Protein AF-A0AAD1EKC7-F1 (afdb_monomer_lite)

pLDDT: mean 80.78, std 12.33, range [47.31, 91.81]

Secondary structure (DSSP, 8-state):
-B-TTS-B---EEEEEE--TTEEEEEEES-GGGS-GGGTSS-EEEE-TTS-EEEEEEEEEETTEEEEEEEEEPPSS--------

Radius of gyration: 14.73 Å; chains: 1; bounding box: 37×31×39 Å

Sequence (84 aa):
MNLRDGHTTEVLYQFASDFDDRRAGYLLFDTTKFEDGQFCHRLILECDDGTTVVLVVMNRSDKVLAFHGRVLEPVGEAAVSRNF

Foldseek 3Di:
DAWPVRDDDDWDWDFPDDPDQKTWTKTFDQCVVDDPVRQQDWDWDQDPVRWIKTWHFPDDDRGMTTIIIGTDDPPDDPPPPPDD

Structure (mmCIF, N/CA/C/O backbone):
data_AF-A0AAD1EKC7-F1
#
_entry.id   AF-A0AAD1EKC7-F1
#
loop_
_atom_site.group_PDB
_atom_site.id
_atom_site.type_symbol
_atom_site.label_atom_id
_atom_site.label_alt_id
_atom_site.label_comp_id
_atom_site.label_asym_id
_atom_site.label_entity_id
_atom_site.label_seq_id
_atom_site.pdbx_PDB_ins_code
_atom_site.Cartn_x
_atom_site.Cartn_y
_atom_site.Cartn_z
_atom_site.occupancy
_atom_site.B_iso_or_equiv
_atom_site.auth_seq_id
_atom_site.auth_comp_id
_atom_site.auth_asym_id
_atom_site.auth_atom_id
_atom_site.pdbx_PDB_model_num
ATOM 1 N N . MET A 1 1 ? -5.728 -0.297 -5.980 1.00 81.69 1 MET A N 1
ATOM 2 C CA . MET A 1 1 ? -5.426 -1.502 -5.166 1.00 81.69 1 MET A CA 1
ATOM 3 C C . MET A 1 1 ? -6.615 -2.444 -5.198 1.00 81.69 1 MET A C 1
ATOM 5 O O . MET A 1 1 ? -7.727 -1.984 -4.969 1.00 81.69 1 MET A O 1
ATOM 9 N N . ASN A 1 2 ? -6.367 -3.734 -5.425 1.00 82.75 2 ASN A N 1
ATOM 10 C CA . ASN A 1 2 ? -7.381 -4.789 -5.427 1.00 82.75 2 ASN A CA 1
ATOM 11 C C . ASN A 1 2 ? -7.353 -5.573 -4.107 1.00 82.75 2 ASN A C 1
ATOM 13 O O . ASN A 1 2 ? -6.313 -6.117 -3.716 1.00 82.75 2 ASN A O 1
ATOM 17 N N . LEU A 1 3 ? -8.503 -5.620 -3.434 1.00 79.25 3 LEU A N 1
ATOM 18 C CA . LEU A 1 3 ? -8.755 -6.421 -2.240 1.00 79.25 3 LEU A CA 1
ATOM 19 C C . LEU A 1 3 ? -9.230 -7.829 -2.620 1.00 79.25 3 LEU A C 1
ATOM 21 O O . LEU A 1 3 ? -9.635 -8.096 -3.752 1.00 79.25 3 LEU A O 1
ATOM 25 N N . ARG A 1 4 ? -9.181 -8.754 -1.656 1.00 76.94 4 ARG A N 1
ATOM 26 C CA . ARG A 1 4 ? -9.503 -10.178 -1.867 1.00 76.94 4 ARG A CA 1
ATOM 27 C C . ARG A 1 4 ? -10.900 -10.425 -2.447 1.00 76.94 4 ARG A C 1
ATOM 29 O O . ARG A 1 4 ? -11.097 -11.399 -3.166 1.00 76.94 4 ARG A O 1
ATOM 36 N N . ASP A 1 5 ? -11.864 -9.599 -2.085 1.00 76.50 5 ASP A N 1
ATOM 37 C CA . ASP A 1 5 ? -13.260 -9.695 -2.508 1.00 76.50 5 ASP A CA 1
ATOM 38 C C . ASP A 1 5 ? -13.523 -9.057 -3.882 1.00 76.50 5 ASP A C 1
ATOM 40 O O . ASP A 1 5 ? -14.665 -9.006 -4.330 1.00 76.50 5 ASP A O 1
ATOM 44 N N . GLY A 1 6 ? -12.472 -8.586 -4.557 1.00 76.19 6 GLY A N 1
ATOM 45 C CA . GLY A 1 6 ? -12.576 -7.884 -5.829 1.00 76.19 6 GLY A CA 1
ATOM 46 C C . GLY A 1 6 ? -12.906 -6.400 -5.681 1.00 76.19 6 GLY A C 1
ATOM 47 O O . GLY A 1 6 ? -13.044 -5.729 -6.702 1.00 76.19 6 GLY A O 1
ATOM 48 N N . HIS A 1 7 ? -12.997 -5.859 -4.456 1.00 80.44 7 HIS A N 1
ATOM 49 C CA . HIS A 1 7 ? -13.116 -4.416 -4.284 1.00 80.44 7 HIS A CA 1
ATOM 50 C C . HIS A 1 7 ? -11.825 -3.722 -4.701 1.00 80.44 7 HIS A C 1
ATOM 52 O O . HIS A 1 7 ? -10.725 -4.041 -4.241 1.00 80.44 7 HIS A O 1
ATOM 58 N N . THR A 1 8 ? -11.987 -2.720 -5.553 1.00 83.44 8 THR A N 1
ATOM 59 C CA . THR A 1 8 ? -10.910 -1.843 -5.986 1.00 83.44 8 THR A CA 1
ATOM 60 C C . THR A 1 8 ? -11.001 -0.531 -5.222 1.00 83.44 8 THR A C 1
ATOM 62 O O . THR A 1 8 ? -12.063 0.090 -5.185 1.00 83.44 8 THR A O 1
ATOM 65 N N . THR A 1 9 ? -9.895 -0.081 -4.641 1.00 85.06 9 THR A N 1
ATOM 66 C CA . THR A 1 9 ? -9.808 1.245 -4.023 1.00 85.06 9 THR A CA 1
ATOM 67 C C . THR A 1 9 ? -8.598 1.999 -4.540 1.00 85.06 9 THR A C 1
ATOM 69 O O . THR A 1 9 ? -7.513 1.429 -4.711 1.00 85.06 9 THR A O 1
ATOM 72 N N . GLU A 1 10 ? -8.784 3.293 -4.772 1.00 85.50 10 GLU A N 1
ATOM 73 C CA . GLU A 1 10 ? -7.676 4.216 -4.977 1.00 85.50 10 GLU A CA 1
ATOM 74 C C . GLU A 1 10 ? -6.920 4.374 -3.657 1.00 85.50 10 GLU A C 1
ATOM 76 O O . GLU A 1 10 ? -7.519 4.498 -2.585 1.00 85.50 10 GLU A O 1
ATOM 81 N N . VAL A 1 11 ? -5.595 4.303 -3.736 1.00 86.00 11 VAL A N 1
ATOM 82 C CA . VAL A 1 11 ? -4.695 4.457 -2.594 1.00 86.00 11 VAL A CA 1
ATOM 83 C C . VAL A 1 11 ? -3.499 5.271 -3.041 1.00 86.00 11 VAL A C 1
ATOM 85 O O . VAL A 1 11 ? -3.021 5.107 -4.161 1.00 86.00 11 VAL A O 1
ATOM 88 N N . LEU A 1 12 ? -2.984 6.111 -2.152 1.00 89.62 12 LEU A N 1
ATOM 89 C CA . LEU A 1 12 ? -1.663 6.694 -2.347 1.00 89.62 12 LEU A CA 1
ATOM 90 C C . LEU A 1 12 ? -0.629 5.725 -1.777 1.00 89.62 12 LEU A C 1
ATOM 92 O O . LEU A 1 12 ? -0.856 5.132 -0.722 1.00 89.62 12 LEU A O 1
ATOM 96 N N . TYR A 1 13 ? 0.504 5.560 -2.449 1.00 86.06 13 TYR A N 1
ATOM 97 C CA . TYR A 1 13 ? 1.583 4.694 -1.984 1.00 86.06 13 TYR A CA 1
ATOM 98 C C . TYR A 1 13 ? 2.879 5.484 -1.803 1.00 86.06 13 TYR A C 1
ATOM 100 O O . TYR A 1 13 ? 3.185 6.406 -2.556 1.00 86.06 13 TYR A O 1
ATOM 108 N N . GLN A 1 14 ? 3.655 5.107 -0.791 1.00 88.81 14 GLN A N 1
ATOM 109 C CA . G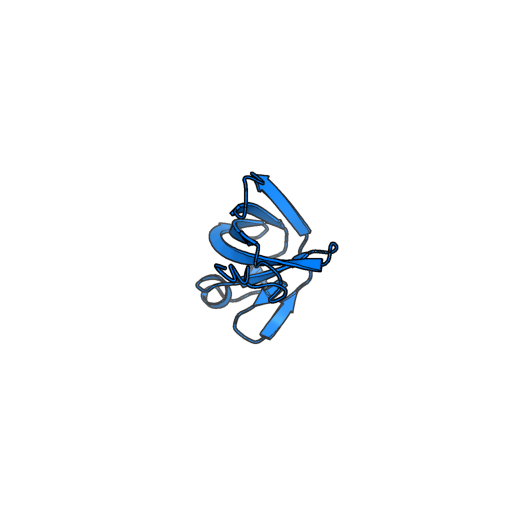LN A 1 14 ? 4.999 5.622 -0.559 1.00 88.81 14 GLN A CA 1
ATOM 110 C C . GLN A 1 14 ? 5.947 4.453 -0.311 1.00 88.81 14 GLN A C 1
ATOM 112 O O . GLN A 1 14 ? 5.857 3.783 0.719 1.00 88.81 14 GLN A O 1
ATOM 117 N N . PHE A 1 15 ? 6.865 4.216 -1.247 1.00 83.31 15 PHE A N 1
ATOM 118 C CA . PHE A 1 15 ? 7.928 3.231 -1.073 1.00 83.31 15 PHE A CA 1
ATOM 119 C C . PHE A 1 15 ? 9.041 3.823 -0.201 1.00 83.31 15 PHE A C 1
ATOM 121 O O . PHE A 1 15 ? 9.588 4.879 -0.505 1.00 83.31 15 PHE A O 1
ATOM 128 N N . ALA A 1 16 ? 9.355 3.142 0.898 1.00 78.81 16 ALA A N 1
ATOM 129 C CA . ALA A 1 16 ? 10.467 3.464 1.789 1.00 78.81 16 ALA A CA 1
ATOM 130 C C . ALA A 1 16 ? 11.744 2.687 1.422 1.00 78.81 16 ALA A C 1
ATOM 132 O O . ALA A 1 16 ? 12.837 3.066 1.833 1.00 78.81 16 ALA A O 1
ATOM 133 N N . SER A 1 17 ? 11.608 1.592 0.667 1.00 74.69 17 SER A N 1
ATOM 134 C CA . SER A 1 17 ? 12.727 0.824 0.126 1.00 74.69 17 SER A CA 1
ATOM 135 C C . SER A 1 17 ? 12.345 0.196 -1.213 1.00 74.69 17 SER A C 1
ATOM 137 O O . SER A 1 17 ? 11.300 -0.456 -1.327 1.00 74.69 17 SER A O 1
ATOM 139 N N . ASP A 1 18 ? 13.204 0.396 -2.207 1.00 66.25 18 ASP A N 1
ATOM 140 C CA . ASP A 1 18 ? 13.098 -0.080 -3.583 1.00 66.25 18 ASP A CA 1
ATOM 141 C C . ASP A 1 18 ? 14.336 -0.906 -3.975 1.00 66.25 18 ASP A C 1
ATOM 143 O O . ASP A 1 18 ? 15.006 -0.642 -4.966 1.00 66.25 18 ASP A O 1
ATOM 147 N N . PHE A 1 19 ? 14.672 -1.923 -3.180 1.00 68.12 19 PHE A N 1
ATOM 148 C CA . PHE A 1 19 ? 15.814 -2.782 -3.493 1.00 68.12 19 PHE A CA 1
ATOM 149 C C . PHE A 1 19 ? 15.386 -3.999 -4.320 1.00 68.12 19 PHE A C 1
ATOM 151 O O . PHE A 1 19 ? 14.594 -4.818 -3.847 1.00 68.12 19 PHE A O 1
ATOM 158 N N . ASP A 1 20 ? 15.955 -4.133 -5.521 1.00 76.62 20 ASP A N 1
ATOM 159 C CA . ASP A 1 20 ? 15.711 -5.250 -6.444 1.00 76.62 20 ASP A CA 1
ATOM 160 C C . ASP A 1 20 ? 14.210 -5.392 -6.791 1.00 76.62 20 ASP A C 1
ATOM 162 O O . ASP A 1 20 ? 13.526 -4.399 -7.076 1.00 76.62 20 ASP A O 1
ATOM 166 N N . ASP A 1 21 ? 13.674 -6.609 -6.722 1.00 81.25 21 ASP A N 1
ATOM 167 C CA . ASP A 1 21 ? 12.264 -6.935 -6.919 1.00 81.25 21 ASP A CA 1
ATOM 168 C C . ASP A 1 21 ? 11.405 -6.700 -5.666 1.00 81.25 21 ASP A C 1
ATOM 170 O O . ASP A 1 21 ? 10.189 -6.913 -5.694 1.00 81.25 21 ASP A O 1
ATOM 174 N N . ARG A 1 22 ? 12.003 -6.255 -4.554 1.00 85.50 22 ARG A N 1
ATOM 175 C CA . ARG A 1 22 ? 11.294 -5.999 -3.300 1.00 85.50 22 ARG A CA 1
ATOM 176 C C . ARG A 1 22 ? 10.878 -4.542 -3.187 1.00 85.50 22 ARG A C 1
ATOM 178 O O . ARG A 1 22 ? 11.557 -3.604 -3.609 1.00 85.50 22 ARG A O 1
ATOM 185 N N . ARG A 1 23 ? 9.719 -4.357 -2.571 1.00 87.50 23 ARG A N 1
ATOM 186 C CA . ARG A 1 23 ? 9.149 -3.057 -2.241 1.00 87.50 23 ARG A CA 1
ATOM 187 C C . ARG A 1 23 ? 8.708 -3.087 -0.792 1.00 87.50 23 ARG A C 1
ATOM 189 O O . ARG A 1 23 ? 8.039 -4.020 -0.369 1.00 87.50 23 ARG A O 1
ATOM 196 N N . ALA A 1 24 ? 9.061 -2.077 -0.021 1.00 89.00 24 ALA A N 1
ATOM 197 C CA . ALA A 1 24 ? 8.499 -1.879 1.309 1.00 89.00 24 ALA A CA 1
ATOM 198 C C . ALA A 1 24 ? 8.015 -0.445 1.417 1.00 89.00 24 ALA A C 1
ATOM 200 O O . ALA A 1 24 ? 8.625 0.461 0.844 1.00 89.00 24 ALA A O 1
ATOM 201 N N . GLY A 1 25 ? 6.917 -0.229 2.126 1.00 91.50 25 GLY A N 1
ATOM 202 C CA . GLY A 1 25 ? 6.336 1.098 2.178 1.00 91.50 25 GLY A CA 1
ATOM 203 C C . GLY A 1 25 ? 5.011 1.164 2.901 1.00 91.50 25 GLY A C 1
ATOM 204 O O . GLY A 1 25 ? 4.653 0.284 3.687 1.00 91.50 25 GLY A O 1
ATOM 205 N N . TYR A 1 26 ? 4.298 2.239 2.600 1.00 91.25 26 TYR A N 1
ATOM 206 C CA . TYR A 1 26 ? 3.026 2.579 3.205 1.00 91.25 26 TYR A CA 1
ATOM 207 C C . TYR A 1 26 ? 1.975 2.832 2.128 1.00 91.25 26 TYR A C 1
ATOM 209 O O . TYR A 1 26 ? 2.250 3.513 1.141 1.00 91.25 26 TYR A O 1
ATOM 217 N N . LEU A 1 27 ? 0.771 2.303 2.329 1.00 90.56 27 LEU A N 1
ATOM 218 C CA . LEU A 1 27 ? -0.429 2.733 1.619 1.00 90.56 27 LEU A CA 1
ATOM 219 C C . LEU A 1 27 ? -1.187 3.710 2.509 1.00 90.56 27 LEU A C 1
ATOM 221 O O . LEU A 1 27 ? -1.431 3.420 3.679 1.00 90.56 27 LEU A O 1
ATOM 225 N N . LEU A 1 28 ? -1.560 4.852 1.953 1.00 90.50 28 LEU A N 1
ATOM 226 C CA . LEU A 1 28 ? -2.262 5.930 2.631 1.00 90.50 28 LEU A CA 1
ATOM 227 C C . LEU A 1 28 ? -3.695 5.973 2.105 1.00 90.50 28 LEU A C 1
ATOM 229 O O . LEU A 1 28 ? -3.941 6.371 0.965 1.00 90.50 28 LEU A O 1
ATOM 233 N N . PHE A 1 29 ? -4.628 5.531 2.940 1.00 89.00 29 PHE A N 1
ATOM 234 C CA . PHE A 1 29 ? -6.067 5.605 2.707 1.00 89.00 29 PHE A CA 1
ATOM 235 C C . PHE A 1 29 ? -6.813 5.329 4.015 1.00 89.00 29 PHE A C 1
ATOM 237 O O . PHE A 1 29 ? -6.224 4.889 5.001 1.00 89.00 29 PHE A O 1
ATOM 244 N N . ASP A 1 30 ? -8.115 5.595 4.025 1.00 88.25 30 ASP A N 1
ATOM 245 C CA . ASP A 1 30 ? -8.971 5.305 5.172 1.00 88.25 30 ASP A CA 1
ATOM 246 C C . ASP A 1 30 ? -9.238 3.797 5.269 1.00 88.25 30 ASP A C 1
ATOM 248 O O . ASP A 1 30 ? -10.091 3.251 4.562 1.00 88.25 30 ASP A O 1
ATOM 252 N N . THR A 1 31 ? -8.482 3.117 6.133 1.00 85.31 31 THR A N 1
ATOM 253 C CA . THR A 1 31 ? -8.572 1.663 6.301 1.00 85.31 31 THR A CA 1
ATOM 254 C C . THR A 1 31 ? -9.807 1.256 7.098 1.00 85.31 31 THR A C 1
ATOM 256 O O . THR A 1 31 ? -10.152 0.078 7.105 1.00 85.31 31 THR A O 1
ATOM 259 N N . THR A 1 32 ? -10.492 2.195 7.761 1.00 86.88 32 THR A N 1
ATOM 260 C CA . THR A 1 32 ? -11.684 1.912 8.582 1.00 86.88 32 THR A CA 1
ATOM 261 C C . THR A 1 32 ? -12.909 1.554 7.740 1.00 86.88 32 THR A C 1
ATOM 263 O O . THR A 1 32 ? -13.853 0.949 8.239 1.00 86.88 32 THR A O 1
ATOM 266 N N . LYS A 1 33 ? -12.871 1.866 6.440 1.00 84.81 33 LYS A N 1
ATOM 267 C CA . LYS A 1 33 ? -13.918 1.529 5.464 1.00 84.81 33 LYS A CA 1
ATOM 268 C C . LYS A 1 33 ? -13.908 0.062 5.024 1.00 84.81 33 LYS A C 1
ATOM 270 O O . LYS A 1 33 ? -14.755 -0.333 4.229 1.00 84.81 33 LYS A O 1
ATOM 275 N N . PHE A 1 34 ? -12.947 -0.716 5.510 1.00 83.62 34 PHE A N 1
ATOM 276 C CA . PHE A 1 34 ? -12.636 -2.060 5.046 1.00 83.62 34 PHE A CA 1
ATOM 277 C C . PHE A 1 34 ? -12.567 -3.024 6.228 1.00 83.62 34 PHE A C 1
ATOM 279 O O . PHE A 1 34 ? -12.075 -2.677 7.307 1.00 83.62 34 PHE A O 1
ATOM 286 N N . GLU A 1 35 ? -13.050 -4.246 6.018 1.00 83.00 35 GLU A N 1
ATOM 287 C CA . GLU A 1 35 ? -13.014 -5.287 7.042 1.00 83.00 35 GLU A CA 1
ATOM 288 C C . GLU A 1 35 ? -11.592 -5.825 7.227 1.00 83.00 35 GLU A C 1
ATOM 290 O O . GLU A 1 35 ? -10.853 -6.030 6.265 1.00 83.00 35 GLU A O 1
ATOM 295 N N . ASP A 1 36 ? -11.216 -6.135 8.468 1.00 76.81 36 ASP A N 1
ATOM 296 C CA . ASP A 1 36 ? -9.874 -6.612 8.829 1.00 76.81 36 ASP A CA 1
ATOM 297 C C . ASP A 1 36 ? -9.422 -7.813 7.987 1.00 76.81 36 ASP A C 1
ATOM 299 O O . ASP A 1 36 ? -8.272 -7.886 7.549 1.00 76.81 36 ASP A O 1
ATOM 303 N N . GLY A 1 37 ? -10.352 -8.730 7.700 1.00 81.88 37 GLY A N 1
ATOM 304 C CA . GLY A 1 37 ? -10.098 -9.924 6.897 1.00 81.88 37 GLY A CA 1
ATOM 305 C C . GLY A 1 37 ? -9.657 -9.629 5.461 1.00 81.88 37 GLY A C 1
ATOM 306 O O . GLY A 1 37 ? -8.988 -10.466 4.851 1.00 81.88 37 GLY A O 1
ATOM 307 N N . GLN A 1 38 ? -9.959 -8.442 4.924 1.00 81.06 38 GLN A N 1
ATOM 308 C CA . GLN A 1 38 ? -9.512 -8.033 3.591 1.00 81.06 38 GLN A CA 1
ATOM 309 C C . GLN A 1 38 ? -7.994 -7.792 3.548 1.00 81.06 38 GLN A C 1
ATOM 311 O O . GLN A 1 38 ? -7.388 -7.960 2.493 1.00 81.06 38 GLN A O 1
ATOM 316 N N . PHE A 1 39 ? -7.363 -7.491 4.689 1.00 82.31 39 PHE A N 1
ATOM 317 C CA . PHE A 1 39 ? -5.924 -7.220 4.807 1.00 82.31 39 PHE A CA 1
ATOM 318 C C . PHE A 1 39 ? -5.091 -8.437 5.232 1.00 82.31 39 PHE A C 1
ATOM 320 O O . PHE A 1 39 ? -3.865 -8.402 5.154 1.00 82.31 39 PHE A O 1
ATOM 327 N N . CYS A 1 40 ? -5.731 -9.530 5.658 1.00 78.88 40 CYS A N 1
ATOM 328 C CA . CYS A 1 40 ? -5.051 -10.761 6.085 1.00 78.88 40 CYS A CA 1
ATOM 329 C C . CYS A 1 40 ? -4.473 -11.591 4.924 1.00 78.88 40 CYS A C 1
ATOM 331 O O . CYS A 1 40 ? -3.857 -12.634 5.149 1.00 78.88 40 CYS A O 1
ATOM 333 N N . HIS A 1 41 ? -4.687 -11.162 3.680 1.00 77.56 41 HIS A N 1
ATOM 334 C CA . HIS A 1 41 ? -4.275 -11.875 2.477 1.00 77.56 41 HIS A CA 1
ATOM 335 C C . HIS A 1 41 ? -3.361 -11.021 1.603 1.00 77.56 41 HIS A C 1
ATOM 337 O O . HIS A 1 41 ? -3.137 -9.841 1.859 1.00 77.56 41 HIS A O 1
ATOM 343 N N . ARG A 1 42 ? -2.818 -11.644 0.552 1.00 85.25 42 ARG A N 1
ATOM 344 C CA . ARG A 1 42 ? -2.071 -10.929 -0.482 1.00 85.25 42 ARG A CA 1
ATOM 345 C C . ARG A 1 42 ? -2.976 -9.896 -1.144 1.00 85.25 42 ARG A C 1
ATOM 347 O O . ARG A 1 42 ? -4.062 -10.239 -1.605 1.00 85.25 42 ARG A O 1
ATOM 354 N N . LEU A 1 43 ? -2.482 -8.672 -1.212 1.00 88.25 43 LEU A N 1
ATOM 355 C CA . LEU A 1 43 ? -3.105 -7.559 -1.912 1.00 88.25 43 LEU A CA 1
ATOM 356 C C . LEU A 1 43 ? -2.328 -7.285 -3.196 1.00 88.25 43 LEU A C 1
ATOM 358 O O . LEU A 1 43 ? -1.120 -7.529 -3.258 1.00 88.25 43 LEU A O 1
ATOM 362 N N . ILE A 1 44 ? -3.022 -6.778 -4.210 1.00 90.75 44 ILE A N 1
ATOM 363 C CA . ILE A 1 44 ? -2.408 -6.414 -5.488 1.00 90.75 44 ILE A CA 1
ATOM 364 C C . ILE A 1 44 ? -2.503 -4.899 -5.650 1.00 90.75 44 ILE A C 1
ATOM 366 O O . ILE A 1 44 ? -3.591 -4.316 -5.612 1.00 90.75 44 ILE A O 1
ATOM 370 N N . LEU A 1 45 ? -1.349 -4.263 -5.814 1.00 89.38 45 LEU A N 1
ATOM 371 C CA . LEU A 1 45 ? -1.232 -2.858 -6.168 1.00 89.38 45 LEU A CA 1
ATOM 372 C C . LEU A 1 45 ? -0.794 -2.757 -7.625 1.00 89.38 45 LEU A C 1
ATOM 374 O O . LEU A 1 45 ? 0.275 -3.235 -7.985 1.00 89.38 45 LEU A O 1
ATOM 378 N N . GLU A 1 46 ? -1.625 -2.122 -8.436 1.00 89.81 46 GLU A N 1
ATOM 379 C CA . GLU A 1 46 ? -1.248 -1.646 -9.761 1.00 89.81 46 GLU A CA 1
ATOM 380 C C . GLU A 1 46 ? -0.772 -0.205 -9.591 1.00 89.81 46 GLU A C 1
ATOM 382 O O . GLU A 1 46 ? -1.500 0.629 -9.048 1.00 89.81 46 GLU A O 1
ATOM 387 N N . CYS A 1 47 ? 0.479 0.044 -9.958 1.00 85.38 47 CYS A N 1
ATOM 388 C CA . CYS A 1 47 ? 1.095 1.360 -9.928 1.00 85.38 47 CYS A CA 1
ATOM 389 C C . CYS A 1 47 ? 0.806 2.110 -11.235 1.00 85.38 47 CYS A C 1
ATOM 391 O O . CYS A 1 47 ? 0.577 1.498 -12.280 1.00 85.38 47 CYS A O 1
ATOM 393 N N . ASP A 1 48 ? 0.893 3.440 -11.194 1.00 84.88 48 ASP A N 1
ATOM 394 C CA . ASP A 1 48 ? 0.626 4.296 -12.361 1.00 84.88 48 ASP A CA 1
ATOM 395 C C . ASP A 1 48 ? 1.627 4.083 -13.514 1.00 84.88 48 ASP A C 1
ATOM 397 O O . ASP A 1 48 ? 1.347 4.412 -14.665 1.00 84.88 48 ASP A O 1
ATOM 401 N N . ASP A 1 49 ? 2.797 3.511 -13.219 1.00 83.06 49 ASP A N 1
ATOM 402 C CA . ASP A 1 49 ? 3.831 3.148 -14.193 1.00 83.06 49 ASP A CA 1
ATOM 403 C C . ASP A 1 49 ? 3.579 1.788 -14.880 1.00 83.06 49 ASP A C 1
ATOM 405 O O . ASP A 1 49 ? 4.393 1.342 -15.689 1.00 83.06 49 ASP A O 1
ATOM 409 N N . GLY A 1 50 ? 2.459 1.125 -14.568 1.00 84.38 50 GLY A N 1
ATOM 410 C CA . GLY A 1 50 ? 2.109 -0.205 -15.070 1.00 84.38 50 GLY A CA 1
ATOM 411 C C . GLY A 1 50 ? 2.743 -1.360 -14.287 1.00 84.38 50 GLY A C 1
ATOM 412 O O . GLY A 1 50 ? 2.485 -2.525 -14.597 1.00 84.38 50 GLY A O 1
ATOM 413 N N . THR A 1 51 ? 3.543 -1.074 -13.257 1.00 86.31 51 THR A N 1
ATOM 414 C CA . THR A 1 51 ? 4.116 -2.099 -12.382 1.00 86.31 51 THR A CA 1
ATOM 415 C C . THR A 1 51 ? 3.026 -2.721 -11.515 1.00 86.31 51 THR A C 1
ATOM 417 O O . THR A 1 51 ? 2.228 -2.023 -10.894 1.00 86.31 51 THR A O 1
ATOM 420 N N . THR A 1 52 ? 3.024 -4.050 -11.403 1.00 90.12 52 THR A N 1
ATOM 421 C CA . THR A 1 52 ? 2.162 -4.757 -10.448 1.00 90.12 52 THR A CA 1
ATOM 422 C C . THR A 1 52 ? 2.979 -5.209 -9.246 1.00 90.12 52 THR A C 1
ATOM 424 O O . THR A 1 52 ? 3.988 -5.893 -9.394 1.00 90.12 52 THR A O 1
ATOM 427 N N . VAL A 1 53 ? 2.538 -4.865 -8.039 1.00 89.12 53 VAL A N 1
ATOM 428 C CA . VAL A 1 53 ? 3.185 -5.251 -6.783 1.00 89.12 53 VAL A CA 1
ATOM 429 C C . VAL A 1 53 ? 2.229 -6.106 -5.966 1.00 89.12 53 VAL A C 1
ATOM 431 O O . VAL A 1 53 ? 1.145 -5.667 -5.581 1.00 89.12 53 VAL A O 1
ATOM 434 N N . VAL A 1 54 ? 2.647 -7.332 -5.653 1.00 91.44 54 VAL A N 1
ATOM 435 C CA . VAL A 1 54 ? 1.952 -8.162 -4.663 1.00 91.44 54 VAL A CA 1
ATOM 436 C C . VAL A 1 54 ? 2.485 -7.798 -3.295 1.00 91.44 54 VAL A C 1
ATOM 438 O O . VAL A 1 54 ? 3.687 -7.899 -3.059 1.00 91.44 54 VAL A O 1
ATOM 441 N N . LEU A 1 55 ? 1.598 -7.411 -2.388 1.00 90.69 55 LEU A N 1
ATOM 442 C CA . LEU A 1 55 ? 1.963 -6.946 -1.059 1.00 90.69 55 LEU A CA 1
ATOM 443 C C . LEU A 1 55 ? 1.275 -7.735 0.056 1.00 90.69 55 LEU A C 1
ATOM 445 O O . LEU A 1 55 ? 0.188 -8.293 -0.103 1.00 90.69 55 LEU A O 1
ATOM 449 N N . VAL A 1 56 ? 1.965 -7.802 1.187 1.00 90.19 56 VAL A N 1
ATOM 450 C CA . VAL A 1 56 ? 1.537 -8.389 2.453 1.00 90.19 56 VAL A CA 1
ATOM 451 C C . VAL A 1 56 ? 1.563 -7.282 3.495 1.00 90.19 56 VAL A C 1
ATOM 453 O O . VAL A 1 56 ? 2.550 -6.552 3.621 1.00 90.19 56 VAL A O 1
ATOM 456 N N . VAL A 1 57 ? 0.465 -7.156 4.235 1.00 89.31 57 VAL A N 1
ATOM 457 C CA . VAL A 1 57 ? 0.319 -6.151 5.286 1.00 89.31 57 VAL A CA 1
ATOM 458 C C . VAL A 1 57 ? 1.129 -6.568 6.509 1.00 89.31 57 VAL A C 1
ATOM 460 O O . VAL A 1 57 ? 0.974 -7.671 7.027 1.00 89.31 57 VAL A O 1
ATOM 463 N N . MET A 1 58 ? 1.984 -5.662 6.974 1.00 89.56 58 MET A N 1
ATOM 464 C CA . MET A 1 58 ? 2.823 -5.843 8.161 1.00 89.56 58 MET A CA 1
ATOM 465 C C . MET A 1 58 ? 2.238 -5.124 9.376 1.00 89.56 58 MET A C 1
ATOM 467 O O . MET A 1 58 ? 2.358 -5.596 10.504 1.00 89.56 58 MET A O 1
ATOM 471 N N . ASN A 1 59 ? 1.619 -3.966 9.154 1.00 87.12 59 ASN A N 1
ATOM 472 C CA . ASN A 1 59 ? 0.995 -3.175 10.203 1.00 87.12 59 ASN A CA 1
ATOM 473 C C . ASN A 1 59 ? -0.166 -2.361 9.628 1.00 87.12 59 ASN A C 1
ATOM 475 O O . ASN A 1 59 ? -0.097 -1.904 8.486 1.00 87.12 59 ASN A O 1
ATOM 479 N N . ARG A 1 60 ? -1.210 -2.163 10.431 1.00 85.81 60 ARG A N 1
ATOM 480 C CA . ARG A 1 60 ? -2.361 -1.335 10.086 1.00 85.81 60 ARG A CA 1
ATOM 481 C C . ARG A 1 60 ? -2.621 -0.293 11.156 1.00 85.81 60 ARG A C 1
ATOM 483 O O . ARG A 1 60 ? -2.610 -0.590 12.346 1.00 85.81 60 ARG A O 1
ATOM 490 N N . SER A 1 61 ? -2.962 0.893 10.683 1.00 87.06 61 SER A N 1
ATOM 491 C CA . SER A 1 61 ? -3.613 1.955 11.431 1.00 87.06 61 SER A CA 1
ATOM 492 C C . SER A 1 61 ? -4.791 2.488 10.608 1.00 87.06 61 SER A C 1
ATOM 494 O O . SER A 1 61 ? -4.950 2.142 9.435 1.00 87.06 61 SER A O 1
ATOM 496 N N . ASP A 1 62 ? -5.608 3.359 11.189 1.00 87.31 62 ASP A N 1
ATOM 497 C CA . ASP A 1 62 ? -6.836 3.876 10.569 1.00 87.31 62 ASP A CA 1
ATOM 498 C C . ASP A 1 62 ? -6.581 4.603 9.239 1.00 87.31 62 ASP A C 1
ATOM 50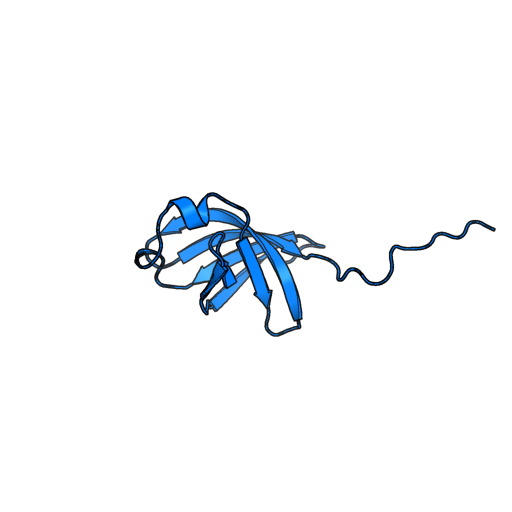0 O O . ASP A 1 62 ? -7.452 4.658 8.377 1.00 87.31 62 ASP A O 1
ATOM 504 N N . LYS A 1 63 ? -5.373 5.151 9.054 1.00 88.25 63 LYS A N 1
ATOM 505 C CA . LYS A 1 63 ? -5.005 5.972 7.885 1.00 88.25 63 LYS A CA 1
ATOM 506 C C . LYS A 1 63 ? -3.843 5.427 7.061 1.00 88.25 63 LYS A C 1
ATOM 508 O O . LYS A 1 63 ? -3.482 6.022 6.045 1.00 88.25 63 LYS A O 1
ATOM 513 N N . VAL A 1 64 ? -3.202 4.360 7.531 1.00 88.31 64 VAL A N 1
ATOM 514 C CA . VAL A 1 64 ? -1.989 3.843 6.902 1.00 88.31 64 VAL A CA 1
ATOM 515 C C . VAL A 1 64 ? -1.881 2.329 7.038 1.00 88.31 64 VAL A C 1
ATOM 517 O O . VAL A 1 64 ? -2.145 1.767 8.102 1.00 88.31 64 VAL A O 1
ATOM 520 N N . LEU A 1 65 ? -1.449 1.672 5.963 1.00 90.31 65 LEU A N 1
ATOM 521 C CA . LEU A 1 65 ? -1.026 0.273 5.956 1.00 90.31 65 LEU A CA 1
ATOM 522 C C . LEU A 1 65 ? 0.457 0.190 5.631 1.00 90.31 65 LEU A C 1
ATOM 524 O O . LEU A 1 65 ? 0.861 0.541 4.526 1.00 90.31 65 LEU A O 1
ATOM 528 N N . ALA A 1 66 ? 1.257 -0.318 6.562 1.00 91.19 66 ALA A N 1
ATOM 529 C CA . ALA A 1 66 ? 2.630 -0.698 6.268 1.00 91.19 66 ALA A CA 1
ATOM 530 C C . ALA A 1 66 ? 2.640 -2.060 5.569 1.00 91.19 66 ALA A C 1
ATOM 532 O O . ALA A 1 66 ? 1.988 -3.004 6.031 1.00 91.19 66 ALA A O 1
ATOM 533 N N . PHE A 1 67 ? 3.404 -2.183 4.489 1.00 91.06 67 PHE A N 1
ATOM 534 C CA . PHE A 1 67 ? 3.473 -3.404 3.698 1.00 91.06 67 PHE A CA 1
ATOM 535 C C . PHE A 1 67 ? 4.900 -3.766 3.298 1.00 91.06 67 PHE A C 1
ATOM 537 O O . PHE A 1 67 ? 5.764 -2.904 3.122 1.00 91.06 67 PHE A O 1
ATOM 544 N N . HIS A 1 68 ? 5.100 -5.062 3.074 1.00 91.81 68 HIS A N 1
ATOM 545 C CA . HIS A 1 68 ? 6.183 -5.593 2.256 1.00 91.81 68 HIS A CA 1
ATOM 546 C C . HIS A 1 68 ? 5.584 -6.195 0.994 1.00 91.81 68 HIS A C 1
ATOM 548 O O . HIS A 1 68 ? 4.556 -6.862 1.043 1.00 91.81 68 HIS A O 1
ATOM 554 N N . GLY A 1 69 ? 6.227 -5.983 -0.137 1.00 90.88 69 GLY A N 1
ATOM 555 C CA . GLY A 1 69 ? 5.755 -6.436 -1.423 1.00 90.88 69 GLY A CA 1
ATOM 556 C C . GLY A 1 69 ? 6.882 -6.834 -2.351 1.00 90.88 69 GLY A C 1
ATOM 557 O O . GLY A 1 69 ? 8.065 -6.610 -2.087 1.00 90.88 69 GLY A O 1
ATOM 558 N N . ARG A 1 70 ? 6.476 -7.470 -3.440 1.00 90.94 70 ARG A N 1
ATOM 559 C CA . ARG A 1 70 ? 7.341 -7.912 -4.519 1.00 90.94 70 ARG A CA 1
ATOM 560 C C . ARG A 1 70 ? 6.731 -7.472 -5.838 1.00 90.94 70 ARG A C 1
ATOM 562 O O . ARG A 1 70 ? 5.529 -7.659 -6.044 1.00 90.94 70 ARG A O 1
ATOM 569 N N . VAL A 1 71 ? 7.552 -6.897 -6.703 1.00 89.06 71 VAL A N 1
ATOM 570 C CA . VAL A 1 71 ? 7.170 -6.603 -8.080 1.00 89.06 71 VAL A CA 1
ATOM 571 C C . VAL A 1 71 ? 6.920 -7.928 -8.793 1.00 89.06 71 VAL A C 1
ATOM 573 O O . VAL A 1 71 ? 7.740 -8.844 -8.732 1.00 89.06 71 VAL A O 1
ATOM 576 N N . LEU A 1 72 ? 5.761 -8.054 -9.426 1.00 87.06 72 LEU A N 1
ATOM 577 C CA . LEU A 1 72 ? 5.533 -9.108 -10.396 1.00 87.06 72 LEU A CA 1
ATOM 578 C C . LEU A 1 72 ? 6.174 -8.661 -11.698 1.00 87.06 72 LEU A C 1
ATOM 580 O O . LEU A 1 72 ? 5.768 -7.655 -12.280 1.00 87.06 72 LEU A O 1
ATOM 584 N N . GLU A 1 73 ? 7.169 -9.413 -12.150 1.00 75.88 73 GLU A N 1
ATOM 585 C CA . GLU A 1 73 ? 7.612 -9.293 -13.529 1.00 75.88 73 GLU A CA 1
ATOM 586 C C . GLU A 1 73 ? 6.407 -9.594 -14.432 1.00 75.88 73 GLU A C 1
ATOM 588 O O . GLU A 1 73 ? 5.670 -10.558 -14.169 1.00 75.88 73 GLU A O 1
ATOM 593 N N . PRO A 1 74 ? 6.152 -8.772 -15.463 1.00 58.72 74 PRO A N 1
ATOM 594 C CA . PRO A 1 74 ? 5.147 -9.117 -16.450 1.00 58.72 74 PRO A CA 1
ATOM 595 C C . PRO A 1 74 ? 5.486 -10.508 -16.991 1.00 58.72 74 PRO A C 1
ATOM 597 O O . PRO A 1 74 ? 6.648 -10.811 -17.254 1.00 58.72 74 PRO A O 1
ATOM 600 N N . VAL A 1 75 ? 4.481 -11.377 -17.136 1.00 53.75 75 VAL A N 1
ATOM 601 C CA . VAL A 1 75 ? 4.649 -12.651 -17.847 1.00 53.75 75 VAL A CA 1
ATOM 602 C C . VAL A 1 75 ? 4.941 -12.306 -19.308 1.00 53.75 75 VAL A C 1
ATOM 604 O O . VAL A 1 75 ? 4.047 -12.172 -20.136 1.00 53.75 75 VAL A O 1
ATOM 607 N N . GLY A 1 76 ? 6.212 -12.077 -19.590 1.00 52.84 76 GLY A N 1
ATOM 608 C CA . GLY A 1 76 ? 6.746 -11.599 -20.847 1.00 52.84 76 GLY A CA 1
ATOM 609 C C . GLY A 1 76 ? 8.245 -11.804 -20.770 1.00 52.84 76 GLY A C 1
ATOM 610 O O . GLY A 1 76 ? 8.944 -11.023 -20.143 1.00 52.84 76 GLY A O 1
ATOM 611 N N . GLU A 1 77 ? 8.690 -12.900 -21.379 1.00 47.31 77 GLU A N 1
ATOM 612 C CA . GLU A 1 77 ? 10.069 -13.385 -21.383 1.00 47.31 77 GLU A CA 1
ATOM 613 C C . GLU A 1 77 ? 10.508 -14.082 -20.085 1.00 47.31 77 GLU A C 1
ATOM 615 O O . GLU A 1 77 ? 11.401 -13.663 -19.355 1.00 47.31 77 GLU A O 1
ATOM 620 N N . ALA A 1 78 ? 9.952 -15.281 -19.868 1.00 48.56 78 ALA A N 1
ATOM 621 C CA . ALA A 1 78 ? 10.784 -16.342 -19.319 1.00 48.56 78 ALA A CA 1
ATOM 622 C C . ALA A 1 78 ? 12.086 -16.342 -20.127 1.00 48.56 78 ALA A C 1
ATOM 624 O O . ALA A 1 78 ? 12.043 -16.533 -21.344 1.00 48.56 78 ALA A O 1
ATOM 625 N N . ALA A 1 79 ? 13.212 -16.083 -19.464 1.00 54.12 79 ALA A N 1
ATOM 626 C CA . ALA A 1 79 ? 14.533 -16.249 -20.036 1.00 54.12 79 ALA A CA 1
ATOM 627 C C . ALA A 1 79 ? 14.624 -17.669 -20.613 1.00 54.12 79 ALA A C 1
ATOM 629 O O . ALA A 1 79 ? 14.873 -18.645 -19.904 1.00 54.12 79 ALA A O 1
ATOM 630 N N . VAL A 1 80 ? 14.370 -17.798 -21.916 1.00 50.31 80 VAL A N 1
ATOM 631 C CA . VAL A 1 80 ? 14.672 -19.004 -22.668 1.00 50.31 80 VAL A CA 1
ATOM 632 C C . VAL A 1 80 ? 16.185 -18.998 -22.808 1.00 50.31 80 VAL A C 1
ATOM 634 O O . VAL A 1 80 ? 16.734 -18.551 -23.812 1.00 50.31 80 VAL A O 1
ATOM 637 N N . SER A 1 81 ? 16.870 -19.512 -21.78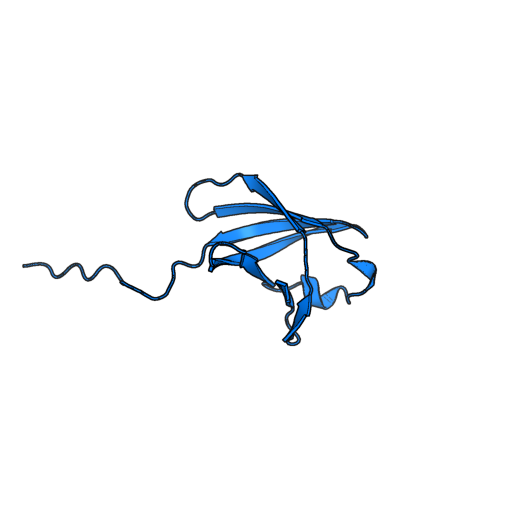9 1.00 49.69 81 SER A N 1
ATOM 638 C CA . SER A 1 81 ? 18.205 -20.070 -21.965 1.00 49.69 81 SER A CA 1
ATOM 639 C C . SER A 1 81 ? 18.064 -21.287 -22.875 1.00 49.69 81 SER A C 1
ATOM 641 O O . SER A 1 81 ? 17.960 -22.431 -22.435 1.00 49.69 81 SER A O 1
ATOM 643 N N . ARG A 1 82 ? 17.994 -21.032 -24.184 1.00 51.12 82 ARG A N 1
ATOM 644 C CA . ARG A 1 82 ? 18.321 -22.020 -25.206 1.00 51.12 82 ARG A CA 1
ATOM 645 C C . ARG A 1 82 ? 19.828 -22.226 -25.110 1.00 51.12 82 ARG A C 1
ATOM 647 O O . ARG A 1 82 ? 20.595 -21.447 -25.665 1.00 51.12 82 ARG A O 1
ATOM 654 N N . ASN A 1 83 ? 20.237 -23.248 -24.364 1.00 50.69 83 ASN A N 1
ATOM 655 C CA . ASN A 1 83 ? 21.592 -23.774 -24.474 1.00 50.69 83 ASN A CA 1
ATO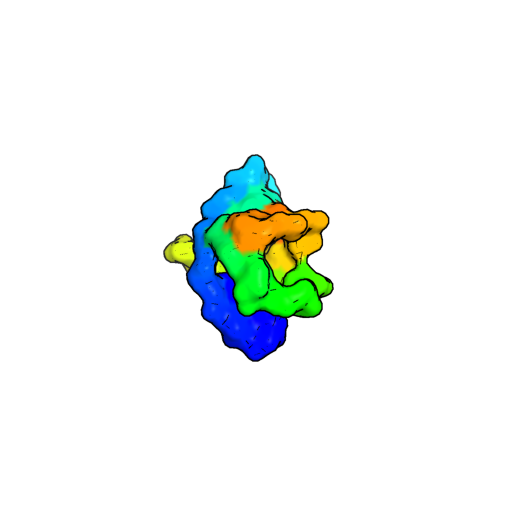M 656 C C . ASN A 1 83 ? 21.77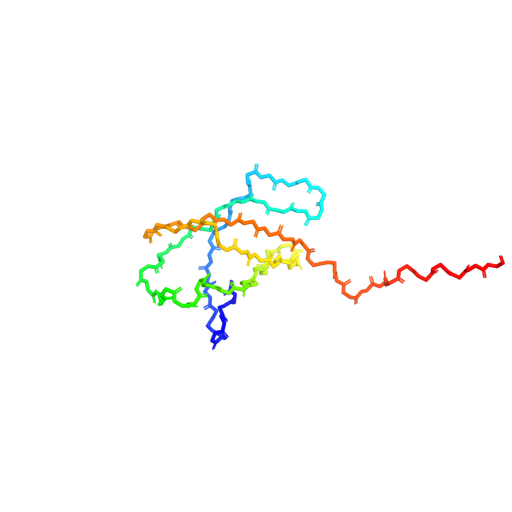7 -24.298 -25.907 1.00 50.69 83 ASN A C 1
ATOM 658 O O . ASN A 1 83 ? 20.998 -25.148 -26.348 1.00 50.69 83 ASN A O 1
ATOM 662 N N . PHE A 1 84 ? 22.769 -23.757 -26.614 1.00 55.59 84 PHE A N 1
ATOM 663 C CA . PHE A 1 84 ? 23.385 -24.396 -27.777 1.00 55.59 84 PHE A CA 1
ATOM 664 C C . PHE A 1 84 ? 24.481 -25.351 -27.306 1.00 55.59 84 PHE A C 1
ATOM 666 O O . PHE A 1 84 ?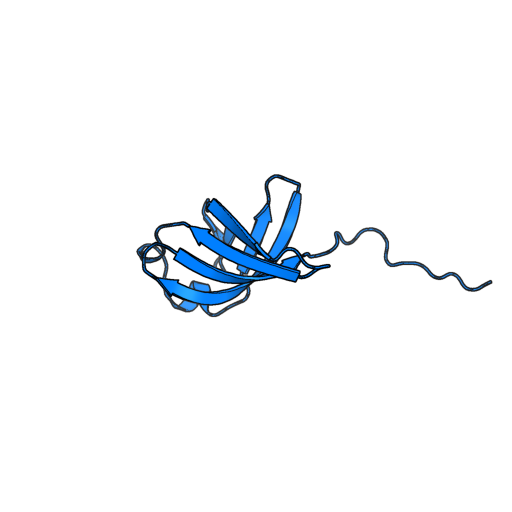 25.145 -25.016 -26.295 1.00 55.59 84 PHE A O 1
#